Protein AF-X7ZYC8-F1 (afdb_monomer_lite)

pLDDT: mean 73.43, std 18.31, range [38.91, 94.25]

InterPro domains:
  IPR029063 S-adenosyl-L-methionine-dependent methyltransferase superfamily [G3DSA:3.40.50.150] (1-60)

Secondary structure (DSSP, 8-state):
--HHHHHSS-SS-S-GGG---HHHHHHHHHHTT-EEEEEEEEEEEETTEEEEEEEEEPPP-

Organism: NCBI:txid1299334

Radius of gyration: 16.38 Å; chains: 1; bounding box: 47×18×38 Å

Structure (mmCIF, N/CA/C/O backbone):
data_AF-X7ZYC8-F1
#
_entry.id   AF-X7ZYC8-F1
#
loop_
_atom_site.group_PDB
_atom_site.id
_atom_site.type_symbol
_atom_site.label_atom_id
_atom_site.label_alt_id
_atom_site.label_comp_id
_atom_site.label_asym_id
_atom_site.label_entity_id
_atom_site.label_seq_id
_atom_site.pdbx_PDB_ins_code
_atom_site.Cartn_x
_atom_site.Cartn_y
_atom_site.Cartn_z
_atom_site.occupancy
_atom_site.B_iso_or_equiv
_atom_site.auth_seq_id
_atom_site.auth_comp_id
_atom_site.auth_asym_id
_atom_site.auth_atom_id
_atom_site.pdbx_PDB_model_num
ATOM 1 N N . MET A 1 1 ? 40.003 -3.903 -4.911 1.00 45.59 1 MET A N 1
ATOM 2 C CA . MET A 1 1 ? 38.554 -3.603 -4.885 1.00 45.59 1 MET A CA 1
ATOM 3 C C . MET A 1 1 ? 38.413 -2.092 -4.776 1.00 45.59 1 MET A C 1
ATOM 5 O O . MET A 1 1 ? 38.544 -1.547 -3.688 1.00 45.59 1 MET A O 1
ATOM 9 N N . SER A 1 2 ? 38.313 -1.412 -5.917 1.00 50.59 2 SER A N 1
ATOM 10 C CA . SER A 1 2 ? 38.334 0.056 -6.001 1.00 50.59 2 SER A CA 1
ATOM 11 C C . SER A 1 2 ? 36.931 0.635 -5.816 1.00 50.59 2 SER A C 1
ATOM 13 O O . SER A 1 2 ? 35.947 -0.055 -6.060 1.00 50.59 2 SER A O 1
ATOM 15 N N . ALA A 1 3 ? 36.820 1.909 -5.426 1.00 57.62 3 ALA A N 1
ATOM 16 C CA . ALA A 1 3 ? 35.531 2.591 -5.244 1.00 57.62 3 ALA A CA 1
ATOM 17 C C . ALA A 1 3 ? 34.627 2.550 -6.497 1.00 57.62 3 ALA A C 1
ATOM 19 O O . ALA A 1 3 ? 33.406 2.528 -6.368 1.00 57.62 3 ALA A O 1
ATOM 20 N N . ALA A 1 4 ? 35.224 2.445 -7.688 1.00 55.72 4 ALA A N 1
ATOM 21 C CA . ALA A 1 4 ? 34.515 2.248 -8.951 1.00 55.72 4 ALA A CA 1
ATOM 22 C C . ALA A 1 4 ? 33.758 0.902 -9.033 1.00 55.72 4 ALA A C 1
ATOM 24 O O . ALA A 1 4 ? 32.682 0.857 -9.613 1.00 55.72 4 ALA A O 1
ATOM 25 N N . ASP A 1 5 ? 34.233 -0.158 -8.363 1.00 51.50 5 ASP A N 1
ATOM 26 C CA . ASP A 1 5 ? 33.547 -1.465 -8.311 1.00 51.50 5 ASP A CA 1
ATOM 27 C C . ASP A 1 5 ? 32.274 -1.401 -7.446 1.00 51.50 5 ASP A C 1
ATOM 29 O O . ASP A 1 5 ? 31.341 -2.165 -7.650 1.00 51.50 5 ASP A O 1
ATOM 33 N N . ARG A 1 6 ? 32.188 -0.458 -6.491 1.00 52.03 6 ARG A N 1
ATOM 34 C CA . ARG A 1 6 ? 30.972 -0.235 -5.684 1.00 52.03 6 ARG A CA 1
ATOM 35 C C . ARG A 1 6 ? 29.915 0.583 -6.439 1.00 52.03 6 ARG A C 1
ATOM 37 O O . ARG A 1 6 ? 28.738 0.439 -6.135 1.00 52.03 6 ARG A O 1
ATOM 44 N N . ALA A 1 7 ? 30.313 1.397 -7.417 1.00 49.84 7 ALA A N 1
ATOM 45 C CA . ALA A 1 7 ? 29.386 2.153 -8.263 1.00 49.84 7 ALA A CA 1
ATOM 46 C C . ALA A 1 7 ? 28.736 1.286 -9.363 1.00 49.84 7 ALA A C 1
ATOM 48 O O . ALA A 1 7 ? 27.658 1.622 -9.840 1.00 49.84 7 ALA A O 1
ATOM 49 N N . GLU A 1 8 ? 29.353 0.152 -9.721 1.00 43.66 8 GLU A N 1
ATOM 50 C CA . GLU A 1 8 ? 28.835 -0.811 -10.711 1.00 43.66 8 GLU A CA 1
ATOM 51 C C . GLU A 1 8 ? 27.859 -1.848 -10.101 1.00 43.66 8 GLU A C 1
ATOM 53 O O . GLU A 1 8 ? 27.129 -2.545 -10.806 1.00 43.66 8 GLU A O 1
ATOM 58 N N . ARG A 1 9 ? 27.788 -1.942 -8.764 1.00 46.25 9 ARG A N 1
ATOM 59 C CA . ARG A 1 9 ? 26.997 -2.944 -8.023 1.00 46.25 9 ARG A CA 1
ATOM 60 C C . ARG A 1 9 ? 25.561 -2.488 -7.759 1.00 46.25 9 ARG A C 1
ATOM 62 O O . ARG A 1 9 ? 25.176 -2.246 -6.618 1.00 46.25 9 ARG A O 1
ATOM 69 N N . GLY A 1 10 ? 24.762 -2.491 -8.820 1.00 38.91 10 GLY A N 1
ATOM 70 C CA . GLY A 1 10 ? 23.311 -2.649 -8.727 1.00 38.91 10 GLY A CA 1
ATOM 71 C C . GLY A 1 10 ? 22.535 -1.336 -8.832 1.00 38.91 10 GLY A C 1
ATOM 72 O O . GLY A 1 10 ? 22.430 -0.611 -7.843 1.00 38.91 10 GLY A O 1
ATOM 73 N N . PRO A 1 11 ? 21.937 -1.023 -9.991 1.00 39.69 11 PRO A N 1
ATOM 74 C CA . PRO A 1 11 ? 21.043 0.119 -10.116 1.00 39.69 11 PRO A CA 1
ATOM 75 C C . PRO A 1 11 ? 19.797 -0.132 -9.262 1.00 39.69 11 PRO A C 1
ATOM 77 O O . PRO A 1 11 ? 18.899 -0.814 -9.717 1.00 39.69 11 PRO A O 1
ATOM 80 N N . TYR A 1 12 ? 19.725 0.375 -8.029 1.00 41.03 12 TYR A N 1
ATOM 81 C CA . TYR A 1 12 ? 18.465 0.534 -7.280 1.00 41.03 12 TYR A CA 1
ATOM 82 C C . TYR A 1 12 ? 17.519 -0.690 -7.192 1.00 41.03 12 TYR A C 1
ATOM 84 O O . TYR A 1 12 ? 16.334 -0.526 -6.911 1.00 41.03 12 TYR A O 1
ATOM 92 N N . VAL A 1 13 ? 17.999 -1.920 -7.399 1.00 40.94 13 VAL A N 1
ATOM 93 C CA . VAL A 1 13 ? 17.147 -3.113 -7.431 1.00 40.94 13 VAL A CA 1
ATOM 94 C C . VAL A 1 13 ? 17.812 -4.282 -6.722 1.00 40.94 13 VAL A C 1
ATOM 96 O O . VAL A 1 13 ? 18.816 -4.839 -7.152 1.00 40.94 13 VAL A O 1
ATOM 99 N N . GLY A 1 14 ? 17.213 -4.660 -5.599 1.00 41.25 14 GLY A N 1
ATOM 100 C CA . GLY A 1 14 ? 17.622 -5.822 -4.824 1.00 41.25 14 GLY A CA 1
ATOM 101 C C . GLY A 1 14 ? 16.514 -6.405 -3.962 1.00 41.25 14 GLY A C 1
ATOM 102 O O . GLY A 1 14 ? 16.821 -7.095 -3.005 1.00 41.25 14 GLY A O 1
ATOM 103 N N . CYS A 1 15 ? 15.246 -6.145 -4.289 1.00 49.56 15 CYS A N 1
ATOM 104 C CA . CYS A 1 15 ? 14.141 -7.005 -3.873 1.00 49.56 15 CYS A CA 1
ATOM 105 C C . CYS A 1 15 ? 13.061 -7.036 -4.965 1.00 49.56 15 CYS A C 1
ATOM 107 O O . CYS A 1 15 ? 11.922 -6.654 -4.738 1.00 49.56 15 CYS A O 1
ATOM 109 N N . ILE A 1 16 ? 13.395 -7.536 -6.162 1.00 51.03 16 ILE A N 1
ATOM 110 C CA . ILE A 1 16 ? 12.350 -8.059 -7.071 1.00 51.03 16 ILE A CA 1
ATOM 111 C C . ILE A 1 16 ? 11.759 -9.374 -6.512 1.00 51.03 16 ILE A C 1
ATOM 113 O O . ILE A 1 16 ? 10.641 -9.738 -6.844 1.00 51.03 16 ILE A O 1
ATOM 117 N N . ALA A 1 17 ? 12.428 -10.013 -5.542 1.00 47.56 17 ALA A N 1
ATOM 118 C CA . ALA A 1 17 ? 11.865 -11.080 -4.706 1.00 47.56 17 ALA A CA 1
ATOM 119 C C . ALA A 1 17 ? 10.991 -10.572 -3.531 1.00 47.56 17 ALA A C 1
ATOM 121 O O . ALA A 1 17 ? 10.519 -11.374 -2.733 1.00 47.56 17 ALA A O 1
ATOM 122 N N . GLY A 1 18 ? 10.802 -9.251 -3.401 1.00 52.53 18 GLY A N 1
ATOM 123 C CA . GLY A 1 18 ? 9.997 -8.609 -2.352 1.00 52.53 18 GLY A CA 1
ATOM 124 C C . GLY A 1 18 ? 8.995 -7.585 -2.892 1.00 52.53 18 GLY A C 1
ATOM 125 O O . GLY A 1 18 ? 8.421 -6.823 -2.113 1.00 52.53 18 GLY A O 1
ATOM 126 N N . ALA A 1 19 ? 8.792 -7.543 -4.213 1.00 58.00 19 ALA A N 1
ATOM 127 C CA . ALA A 1 19 ? 7.732 -6.763 -4.833 1.00 58.00 19 ALA A CA 1
ATOM 128 C C . ALA A 1 19 ? 6.398 -7.463 -4.554 1.00 58.00 19 ALA A C 1
ATOM 130 O O . ALA A 1 19 ? 5.895 -8.226 -5.372 1.00 58.00 19 ALA A O 1
ATOM 131 N N . LEU A 1 20 ? 5.875 -7.245 -3.348 1.00 63.41 20 LEU A N 1
ATOM 132 C CA . LEU A 1 20 ? 4.557 -7.717 -2.955 1.00 63.41 20 LEU A CA 1
ATOM 133 C C . LEU A 1 20 ? 3.537 -7.214 -3.974 1.00 63.41 20 LEU A C 1
ATOM 135 O O . LEU A 1 20 ? 3.510 -6.030 -4.328 1.00 63.41 20 LEU A O 1
ATOM 139 N N . SER A 1 21 ? 2.672 -8.114 -4.420 1.00 74.62 21 SER A N 1
ATOM 140 C CA . SER A 1 21 ? 1.492 -7.748 -5.186 1.00 74.62 21 SER A CA 1
ATOM 141 C C . SER A 1 21 ? 0.660 -6.764 -4.369 1.00 74.62 21 SER A C 1
ATOM 143 O O . SER A 1 21 ? 0.654 -6.796 -3.136 1.00 74.62 21 SER A O 1
ATOM 145 N N . ARG A 1 22 ? -0.127 -5.923 -5.048 1.00 79.75 22 ARG A N 1
ATOM 146 C CA . ARG A 1 22 ? -1.054 -4.991 -4.383 1.00 79.75 22 ARG A CA 1
ATOM 147 C C . ARG A 1 22 ? -1.862 -5.678 -3.275 1.00 79.75 22 ARG A C 1
ATOM 149 O O . ARG A 1 22 ? -2.015 -5.112 -2.199 1.00 79.75 22 ARG A O 1
ATOM 156 N N . GLN A 1 23 ? -2.368 -6.883 -3.541 1.00 79.25 23 GLN A N 1
ATOM 157 C CA . GLN A 1 23 ? -3.146 -7.651 -2.568 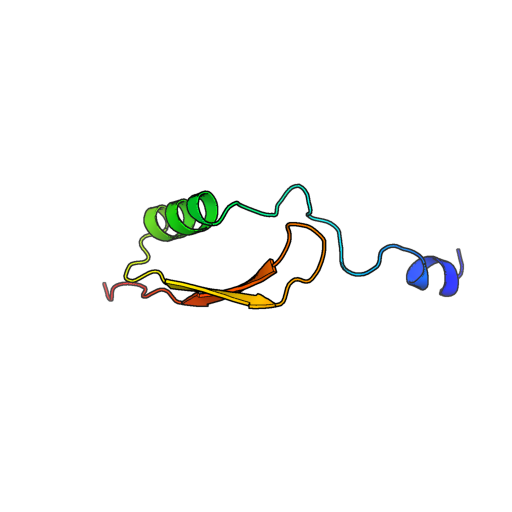1.00 79.25 23 GLN A CA 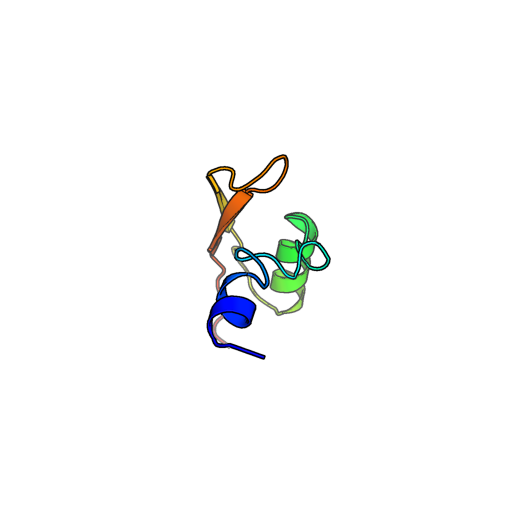1
ATOM 158 C C . GLN A 1 23 ? -2.321 -8.096 -1.360 1.00 79.25 23 GLN A C 1
ATOM 160 O O . GLN A 1 23 ? -2.805 -7.958 -0.246 1.00 79.25 23 GLN A O 1
ATOM 165 N N . GLU A 1 24 ? -1.086 -8.559 -1.550 1.00 82.19 24 GLU A N 1
ATOM 166 C CA . GLU A 1 24 ? -0.220 -8.983 -0.443 1.00 82.19 24 GLU A CA 1
ATOM 167 C C . GLU A 1 24 ? 0.147 -7.799 0.464 1.00 82.19 24 GLU A C 1
ATOM 169 O O . GLU A 1 24 ? 0.184 -7.930 1.685 1.00 82.19 24 GLU A O 1
ATOM 174 N N . TYR A 1 25 ? 0.348 -6.611 -0.117 1.00 84.12 25 TYR A N 1
ATOM 175 C CA . TYR A 1 25 ? 0.595 -5.399 0.665 1.00 84.12 25 TYR A CA 1
ATOM 176 C C . TYR A 1 25 ? -0.646 -4.948 1.454 1.00 84.12 25 TYR A C 1
ATOM 178 O O . TYR A 1 25 ? -0.539 -4.564 2.618 1.00 84.12 25 TYR A O 1
ATOM 186 N N . LEU A 1 26 ? -1.834 -5.010 0.836 1.00 85.38 26 LEU A N 1
ATOM 187 C CA . LEU A 1 26 ? -3.107 -4.705 1.502 1.00 85.38 26 LEU A CA 1
ATOM 188 C C . LEU A 1 26 ? -3.399 -5.678 2.646 1.00 85.38 26 LEU A C 1
ATOM 190 O O . LEU A 1 26 ? -3.808 -5.247 3.725 1.00 85.38 26 LEU A O 1
ATOM 194 N N . ASP A 1 27 ? -3.178 -6.970 2.415 1.00 86.31 27 ASP A N 1
ATOM 195 C CA . ASP A 1 27 ? -3.373 -8.017 3.412 1.00 86.31 27 ASP A CA 1
ATOM 196 C C . ASP A 1 27 ? -2.422 -7.824 4.597 1.00 86.31 27 ASP A C 1
ATOM 198 O O . ASP A 1 27 ? -2.875 -7.750 5.736 1.00 86.31 27 ASP A O 1
ATOM 202 N N . GLY A 1 28 ? -1.131 -7.581 4.338 1.00 88.75 28 GLY A N 1
ATOM 203 C CA . GLY A 1 28 ? -0.149 -7.305 5.387 1.00 88.75 28 GLY A CA 1
ATOM 204 C C . GLY A 1 28 ? -0.481 -6.067 6.229 1.00 88.75 28 GLY A C 1
ATOM 205 O O . GLY A 1 28 ? -0.358 -6.100 7.454 1.00 88.75 28 GLY A O 1
ATOM 206 N N . LEU A 1 29 ? -0.950 -4.983 5.601 1.00 88.94 29 LEU A N 1
ATOM 207 C CA . LEU A 1 29 ? -1.396 -3.786 6.324 1.00 88.94 29 LEU A CA 1
ATOM 208 C C . LEU A 1 29 ? -2.646 -4.058 7.168 1.00 88.94 29 LEU A C 1
ATOM 210 O O . LEU A 1 29 ? -2.714 -3.623 8.318 1.00 88.94 29 LEU A O 1
ATOM 214 N N . THR A 1 30 ? -3.599 -4.815 6.629 1.00 88.50 30 THR A N 1
ATOM 215 C CA . THR A 1 30 ? -4.823 -5.194 7.347 1.00 88.50 30 THR A CA 1
ATOM 216 C C . THR A 1 30 ? -4.502 -6.107 8.533 1.00 88.50 30 THR A C 1
ATOM 218 O O . THR A 1 30 ? -4.982 -5.871 9.640 1.00 88.50 30 THR A O 1
ATOM 221 N N . ALA A 1 31 ? -3.626 -7.099 8.346 1.00 90.31 31 ALA A N 1
ATOM 222 C CA . ALA A 1 31 ? -3.148 -7.994 9.398 1.00 90.31 31 ALA A CA 1
ATOM 223 C C . ALA A 1 31 ? -2.374 -7.246 10.498 1.00 90.31 31 ALA A C 1
ATOM 225 O O . ALA A 1 31 ? -2.463 -7.597 11.672 1.00 90.31 31 ALA A O 1
ATOM 226 N N . ALA A 1 32 ? -1.663 -6.173 10.140 1.00 90.06 32 ALA A N 1
ATOM 227 C CA . ALA A 1 32 ? -1.015 -5.273 11.092 1.00 90.06 32 ALA A CA 1
ATOM 228 C C . ALA A 1 32 ? -1.993 -4.317 11.815 1.00 90.06 32 ALA A C 1
ATOM 230 O O . ALA A 1 32 ? -1.562 -3.523 12.654 1.00 90.06 32 ALA A O 1
ATOM 231 N N . GLY A 1 33 ? -3.295 -4.385 11.514 1.00 92.12 33 GLY A N 1
ATOM 232 C CA . GLY A 1 33 ? -4.343 -3.592 12.157 1.00 92.12 33 GLY A CA 1
ATOM 233 C C . GLY A 1 33 ? -4.546 -2.202 11.558 1.00 92.12 33 GLY A C 1
ATOM 234 O O . GLY A 1 33 ? -5.203 -1.367 12.178 1.00 92.12 33 GLY A O 1
ATOM 235 N N . PHE A 1 34 ? -3.987 -1.926 10.378 1.00 92.69 34 PHE A N 1
ATOM 236 C CA . PHE A 1 34 ? -4.305 -0.704 9.650 1.00 92.69 34 PHE A CA 1
ATOM 237 C C . PHE A 1 34 ? -5.663 -0.823 8.951 1.00 92.69 34 PHE A C 1
ATOM 239 O O . PHE A 1 34 ? -6.056 -1.886 8.475 1.00 92.69 34 PHE A O 1
ATOM 246 N N . THR A 1 35 ? -6.371 0.296 8.860 1.00 91.62 35 THR A N 1
ATOM 247 C CA . THR A 1 35 ? -7.664 0.439 8.187 1.00 91.62 35 THR A CA 1
ATOM 248 C C . THR A 1 35 ? -7.590 1.539 7.127 1.00 91.62 35 THR A C 1
ATOM 250 O O . THR A 1 35 ? -6.575 2.227 7.014 1.00 91.62 35 THR A O 1
ATOM 253 N N . ASP A 1 36 ? -8.645 1.687 6.317 1.00 90.88 36 ASP A N 1
ATOM 254 C CA . ASP A 1 36 ? -8.727 2.705 5.251 1.00 90.88 36 ASP A CA 1
ATOM 255 C C . ASP A 1 36 ? -7.490 2.710 4.328 1.00 90.88 36 ASP A C 1
ATOM 257 O O . ASP A 1 36 ? -6.849 3.732 4.079 1.00 90.88 36 ASP A O 1
ATOM 261 N N . VAL A 1 37 ? -7.086 1.519 3.873 1.00 89.31 37 VAL A N 1
ATOM 262 C CA . VAL A 1 37 ? -5.874 1.374 3.066 1.00 89.31 37 VAL A CA 1
ATOM 263 C C . VAL A 1 37 ? -6.152 1.735 1.609 1.00 89.31 37 VAL A C 1
ATOM 265 O O . VAL A 1 37 ? -7.000 1.131 0.952 1.00 89.31 37 VAL A O 1
ATOM 268 N N . SER A 1 38 ? -5.381 2.679 1.075 1.00 88.81 38 SER A N 1
ATOM 269 C CA . SER A 1 38 ? -5.424 3.103 -0.322 1.00 88.81 38 SER A CA 1
ATOM 270 C C . SER A 1 38 ? -4.034 3.044 -0.948 1.00 88.81 38 SER A C 1
ATOM 272 O O . SER A 1 38 ? -3.051 3.503 -0.365 1.00 88.81 38 SER A O 1
ATOM 274 N N . ILE A 1 39 ? -3.956 2.464 -2.145 1.00 88.38 39 ILE A N 1
ATOM 275 C CA . ILE A 1 39 ? -2.726 2.313 -2.925 1.00 88.38 39 ILE A CA 1
ATOM 276 C C . ILE A 1 39 ? -2.975 2.917 -4.302 1.00 88.38 39 ILE A C 1
ATOM 278 O O . ILE A 1 39 ? -3.815 2.416 -5.052 1.00 88.38 39 ILE A O 1
ATOM 282 N N . THR A 1 40 ? -2.213 3.953 -4.642 1.00 88.00 40 THR A N 1
ATOM 283 C CA . THR A 1 40 ? -2.292 4.637 -5.937 1.00 88.00 40 THR A CA 1
ATOM 284 C C . THR A 1 40 ? -0.978 4.471 -6.681 1.00 88.00 40 THR A C 1
ATOM 286 O O . THR A 1 40 ? 0.062 4.938 -6.215 1.00 88.00 40 THR A O 1
ATOM 289 N N . PHE A 1 41 ? -1.021 3.823 -7.845 1.00 86.88 41 PHE A N 1
ATOM 290 C CA . PHE A 1 41 ? 0.135 3.732 -8.736 1.00 86.88 41 PHE A CA 1
ATOM 291 C C . PHE A 1 41 ? 0.440 5.100 -9.346 1.00 86.88 41 PHE A C 1
ATOM 293 O O . PHE A 1 41 ? -0.476 5.827 -9.727 1.00 86.88 41 PHE A O 1
ATOM 300 N N . THR A 1 42 ? 1.719 5.458 -9.418 1.00 86.06 42 THR A N 1
ATOM 301 C CA . THR A 1 42 ? 2.158 6.765 -9.922 1.00 86.06 42 THR A CA 1
ATOM 302 C C . THR A 1 42 ? 2.704 6.656 -11.338 1.00 86.06 42 THR A C 1
ATOM 304 O O . THR A 1 42 ? 2.078 7.134 -12.277 1.00 86.06 42 THR A O 1
ATOM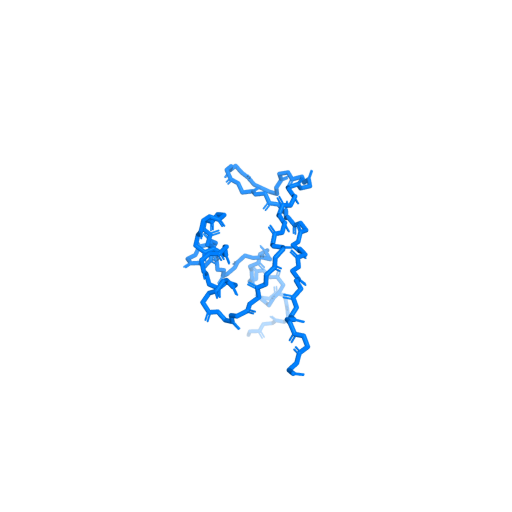 307 N N . HIS A 1 43 ? 3.849 6.003 -11.513 1.00 86.44 43 HIS A N 1
ATOM 308 C CA . HIS A 1 43 ? 4.452 5.756 -12.817 1.00 86.44 43 HIS A CA 1
ATOM 309 C C . HIS A 1 43 ? 5.090 4.372 -12.864 1.00 86.44 43 HIS A C 1
ATOM 311 O O . HIS A 1 43 ? 5.452 3.789 -11.836 1.00 86.44 43 HIS A O 1
ATOM 317 N N . GLN A 1 44 ? 5.220 3.856 -14.081 1.00 81.38 44 GLN A N 1
ATOM 318 C CA . GLN A 1 44 ? 5.921 2.612 -14.341 1.00 81.38 44 GLN A CA 1
ATOM 319 C C . GLN A 1 44 ? 7.431 2.846 -14.218 1.00 81.38 44 GLN A C 1
ATOM 321 O O . GLN A 1 44 ? 7.978 3.731 -14.872 1.00 81.38 44 GLN A O 1
ATOM 326 N N . VAL A 1 45 ? 8.091 2.055 -13.373 1.00 80.56 45 VAL A N 1
ATOM 327 C CA . VAL A 1 45 ? 9.548 2.108 -13.164 1.00 80.56 45 VAL A CA 1
ATOM 328 C C . VAL A 1 45 ? 10.276 1.051 -13.998 1.00 80.56 45 VAL A C 1
ATOM 330 O O . VAL A 1 45 ? 11.419 1.263 -14.389 1.00 80.56 45 VAL A O 1
ATOM 333 N N . ALA A 1 46 ? 9.605 -0.065 -14.299 1.00 79.38 46 ALA A N 1
ATOM 334 C CA . ALA A 1 46 ? 10.057 -1.125 -15.199 1.00 79.38 46 ALA A CA 1
ATOM 335 C C . ALA A 1 46 ? 8.845 -1.914 -15.729 1.00 79.38 46 ALA A C 1
ATOM 337 O O . ALA A 1 46 ? 7.727 -1.714 -15.259 1.00 79.38 46 ALA A O 1
ATOM 338 N N . ASP A 1 47 ? 9.044 -2.801 -16.703 1.00 77.75 47 ASP A N 1
ATOM 339 C CA . ASP A 1 47 ? 7.960 -3.614 -17.271 1.00 77.75 47 ASP A CA 1
ATOM 340 C C . ASP A 1 47 ? 7.215 -4.404 -16.178 1.00 77.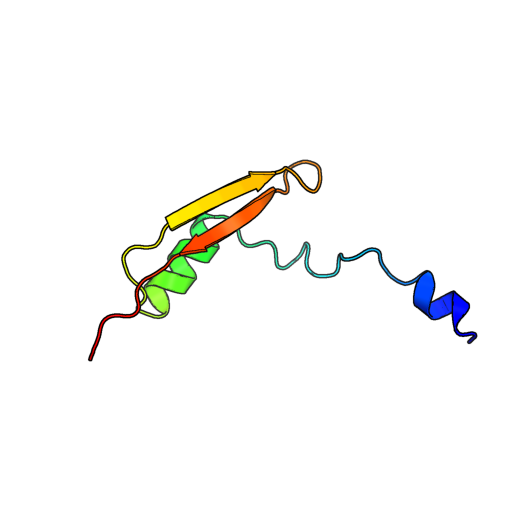75 47 ASP A C 1
ATOM 342 O O . ASP A 1 47 ? 7.827 -5.146 -15.411 1.00 77.75 47 ASP A O 1
ATOM 346 N N . GLY A 1 48 ? 5.907 -4.166 -16.038 1.00 75.25 48 GLY A N 1
ATOM 347 C CA . GLY A 1 48 ? 5.083 -4.775 -14.986 1.00 75.25 48 GLY A CA 1
ATOM 348 C C . GLY A 1 48 ? 5.328 -4.254 -13.559 1.00 75.25 48 GLY A C 1
ATOM 349 O O . GLY A 1 48 ? 4.667 -4.714 -12.631 1.00 75.25 48 GLY A O 1
ATOM 350 N N . ILE A 1 49 ? 6.216 -3.271 -13.357 1.00 78.88 49 ILE A N 1
ATOM 351 C CA . ILE A 1 49 ? 6.584 -2.735 -12.037 1.00 78.88 49 ILE A CA 1
ATOM 352 C C . ILE A 1 49 ? 6.264 -1.244 -11.964 1.00 78.88 49 ILE A C 1
ATOM 354 O O . ILE A 1 49 ? 6.763 -0.430 -12.742 1.00 78.88 49 ILE A O 1
ATOM 358 N N . HIS A 1 50 ? 5.459 -0.872 -10.972 1.00 81.62 50 HIS A N 1
ATOM 359 C CA . HIS A 1 50 ? 4.992 0.496 -10.777 1.00 81.62 50 HIS A CA 1
ATOM 360 C C . HIS A 1 50 ? 5.398 1.019 -9.405 1.00 81.62 50 HIS A C 1
ATOM 362 O O . HIS A 1 50 ? 5.274 0.321 -8.399 1.00 81.62 50 HIS A O 1
ATOM 368 N N . ALA A 1 51 ? 5.825 2.279 -9.355 1.00 83.56 51 ALA A N 1
ATOM 369 C CA . ALA A 1 51 ? 5.877 3.005 -8.098 1.00 83.56 51 ALA A CA 1
ATOM 370 C C . ALA A 1 51 ? 4.445 3.270 -7.607 1.00 83.56 51 ALA A C 1
ATOM 372 O O . ALA A 1 51 ? 3.534 3.507 -8.405 1.00 83.56 51 ALA A O 1
ATOM 373 N N . ALA A 1 52 ? 4.243 3.252 -6.291 1.00 87.06 52 ALA A N 1
ATOM 374 C CA . ALA A 1 52 ? 2.943 3.509 -5.689 1.00 87.06 52 ALA A CA 1
ATOM 375 C C . ALA A 1 52 ? 3.067 4.369 -4.432 1.00 87.06 52 ALA A C 1
ATOM 377 O O . ALA A 1 52 ? 4.034 4.273 -3.678 1.00 87.06 52 ALA A O 1
ATOM 378 N N . THR A 1 53 ? 2.055 5.194 -4.195 1.00 89.81 53 THR A N 1
ATOM 379 C CA . THR A 1 53 ? 1.842 5.881 -2.923 1.00 89.81 53 THR A CA 1
ATOM 380 C C . THR A 1 53 ? 0.825 5.089 -2.118 1.00 89.81 53 THR A C 1
ATOM 382 O O . THR A 1 53 ? -0.275 4.830 -2.608 1.00 89.81 53 THR A O 1
ATOM 385 N N . VAL A 1 54 ? 1.185 4.717 -0.887 1.00 88.81 54 VAL A N 1
ATOM 386 C CA . VAL A 1 54 ? 0.302 3.981 0.025 1.00 88.81 54 VAL A CA 1
ATOM 387 C C . VAL A 1 54 ? -0.090 4.859 1.204 1.00 88.81 54 VAL A C 1
ATOM 389 O O . VAL A 1 54 ? 0.757 5.514 1.812 1.00 88.81 54 VAL A O 1
ATOM 392 N N . ARG A 1 55 ? -1.382 4.866 1.528 1.00 91.50 55 ARG A N 1
ATOM 393 C CA . ARG A 1 55 ? -1.957 5.532 2.695 1.00 91.50 55 ARG A CA 1
ATOM 394 C C . ARG A 1 55 ? -2.775 4.519 3.485 1.00 91.50 55 ARG A C 1
ATOM 396 O O . ARG A 1 55 ? -3.480 3.714 2.891 1.00 91.50 55 ARG A O 1
ATOM 403 N N . ALA A 1 56 ? -2.665 4.572 4.804 1.00 92.56 56 ALA A N 1
ATOM 404 C CA . ALA A 1 56 ? -3.432 3.743 5.718 1.00 92.56 56 ALA A CA 1
ATOM 405 C C . ALA A 1 56 ? -3.611 4.474 7.054 1.00 92.56 56 ALA A C 1
ATOM 407 O O . ALA A 1 56 ? -2.773 5.301 7.428 1.00 92.56 56 ALA A O 1
ATOM 408 N N . ILE A 1 57 ? -4.683 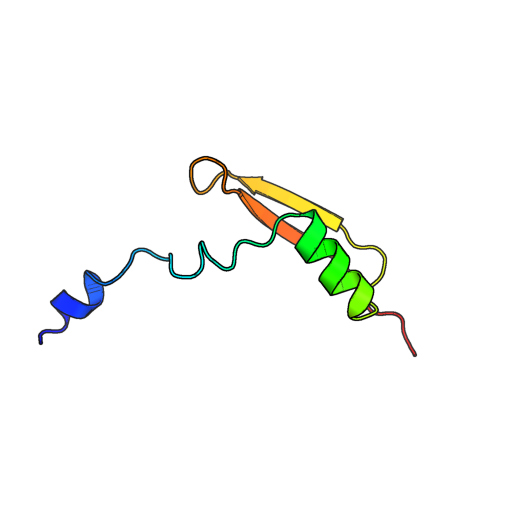4.161 7.773 1.00 94.25 57 ILE A N 1
ATOM 409 C CA . ILE A 1 57 ? -4.988 4.705 9.095 1.00 94.25 57 ILE A CA 1
ATOM 410 C C . ILE A 1 57 ? -4.663 3.644 10.142 1.00 94.25 57 ILE A C 1
ATOM 412 O O . ILE A 1 57 ? -5.081 2.498 10.030 1.00 94.25 57 ILE A O 1
ATOM 416 N N . LYS A 1 58 ? -3.925 4.024 11.188 1.00 91.56 58 LYS A N 1
ATOM 417 C CA . LYS A 1 58 ? -3.823 3.211 12.401 1.00 91.56 58 LYS A CA 1
ATOM 418 C C . LYS A 1 58 ? -4.954 3.641 13.341 1.00 91.56 58 LYS A C 1
ATOM 420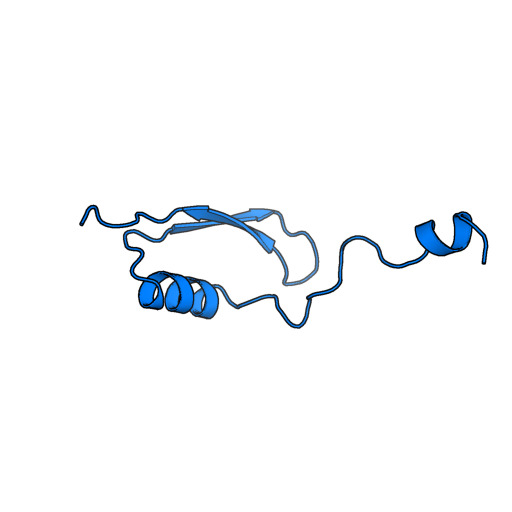 O O . LYS A 1 58 ? -4.958 4.814 13.721 1.00 91.56 58 LYS A O 1
ATOM 425 N N . PRO A 1 59 ? -5.903 2.760 13.699 1.00 87.31 59 PRO A N 1
ATOM 426 C CA . PRO A 1 59 ? -6.954 3.099 14.651 1.00 87.31 59 PRO A CA 1
ATOM 427 C C . PRO A 1 59 ? -6.345 3.615 15.959 1.00 87.31 59 PRO A C 1
ATOM 429 O O . PRO A 1 59 ? -5.360 3.055 16.449 1.00 87.31 59 PRO A O 1
ATOM 432 N N . ALA A 1 60 ? -6.900 4.699 16.504 1.00 79.06 60 ALA A N 1
ATOM 433 C CA . ALA A 1 60 ? -6.565 5.126 17.857 1.00 79.06 60 ALA A CA 1
ATOM 434 C C . ALA A 1 60 ? -7.070 4.055 18.838 1.00 79.06 60 ALA A C 1
ATOM 436 O O . ALA A 1 60 ? -8.186 3.561 18.667 1.00 79.06 60 ALA A O 1
ATOM 437 N N . ALA A 1 61 ? -6.212 3.666 19.784 1.00 63.09 61 ALA A N 1
ATOM 438 C CA . ALA A 1 61 ? -6.527 2.684 20.822 1.00 63.09 61 ALA A CA 1
ATOM 439 C C . ALA A 1 61 ? -7.645 3.172 21.751 1.00 63.09 61 ALA A C 1
ATOM 441 O O . ALA A 1 61 ? -7.698 4.400 22.001 1.00 63.09 61 ALA A O 1
#

Foldseek 3Di:
DDPVVVVVPDDPDDPPVPPDDPVRVVVVCVVVQWAPWDKAFDDAPDVVRTDIDIDTHRDDD

Sequence (61 aa):
MSAADRAERGPYVGCIAGALSRQEYLDGLTAAGFTDVSITFTHQVADGIHAATVRAIKPAA